Protein AF-A0AAD6ZFL3-F1 (afdb_monomer)

Mean predicted aligned error: 4.59 Å

Secondary structure (DSSP, 8-state):
-HHHHHHHHHHTT-HHHHHHHHHHHHHSGGGGGS-IIIIIHHHHHHHHHHHHHTT-HHHHHHHHHHHHHHHTTT-HHHHHHHHHHHHHHHHHHHHHHHHHHHTT-

Foldseek 3Di:
DLVVVLVVCVVVVNLVVSLVSLLVCLVDPCVLVPPLPPPDLVSLQVNLLSCLVVVVVVSNVVSLVSNCVNCVVPHPVSSVVSVVSSVVSNVVVVVVVVVVVVVVD

Nearest PDB structures (foldseek):
  7ai4-assembly2_B  TM=6.234E-01  e=1.673E-01  Homo sapiens
  7aie-assembly1_A  TM=6.454E-01  e=3.227E-01  Homo sapiens
  6swu-assembly1_B  TM=6.161E-01  e=2.738E-01  Mus musculus
  7aie-assembly4_D  TM=6.200E-01  e=6.222E-01  Homo sapiens
  1hz4-assembly1_A  TM=6.453E-01  e=8.180E-01  Escherichia coli

Sequence (105 aa):
TVLKQAEGLVSAGKTHAALQSLTEMFSSKRFRSIPLSASLEPIMHHFVELCVDMRKGRSAKEGLMQYKNITQNTSVQRIEAVITRFVQLAGQKVREAQAKAASVQ

Radius of gyration: 14.8 Å; Cα contacts (8 Å, |Δi|>4): 71; chains: 1; bounding box: 37×28×38 Å

Solvent-accessible surface area (backbone atoms only — not comparable to full-atom values): 5891 Å² total; per-residue (Å²): 104,75,57,60,53,28,54,53,27,43,74,68,72,36,49,68,60,20,53,48,57,55,53,54,43,64,76,35,81,63,46,82,71,51,58,66,86,87,53,45,56,68,42,50,48,55,50,38,49,51,21,53,77,69,66,34,63,69,60,40,52,54,54,50,52,56,49,37,71,69,29,61,88,77,40,56,64,61,47,50,54,48,52,52,50,42,53,51,53,47,54,46,53,51,51,54,52,50,54,53,57,62,72,73,109

pLDDT: mean 89.08, std 9.72, range [49.66, 97.94]

Organism: NCBI:txid1033008

Structure (mmCIF, N/CA/C/O backbone):
data_AF-A0AAD6ZFL3-F1
#
_entry.id   AF-A0AAD6ZFL3-F1
#
loop_
_atom_site.group_PDB
_atom_site.id
_atom_site.type_symbol
_atom_site.label_atom_id
_atom_site.label_alt_id
_atom_site.label_comp_id
_atom_site.label_asym_id
_atom_site.label_entity_id
_atom_site.label_seq_id
_atom_site.pdbx_PDB_ins_code
_atom_site.Cartn_x
_atom_site.Cartn_y
_atom_site.Cartn_z
_atom_site.occupancy
_atom_site.B_iso_or_equiv
_atom_site.auth_seq_id
_atom_site.auth_comp_id
_atom_site.auth_asym_id
_atom_site.auth_atom_id
_atom_site.pdbx_PDB_model_num
ATOM 1 N N . THR A 1 1 ? -0.135 -14.842 -8.853 1.00 78.12 1 THR A N 1
ATOM 2 C CA . THR A 1 1 ? 0.851 -13.748 -8.700 1.00 78.12 1 THR A CA 1
ATOM 3 C C . THR A 1 1 ? 0.895 -13.350 -7.237 1.00 78.12 1 THR A C 1
ATOM 5 O O . THR A 1 1 ? -0.044 -13.683 -6.522 1.00 78.12 1 THR A O 1
ATOM 8 N N . VAL A 1 2 ? 1.950 -12.665 -6.782 1.00 85.19 2 VAL A N 1
ATOM 9 C CA . VAL A 1 2 ? 2.070 -12.226 -5.374 1.00 85.19 2 VAL A CA 1
ATOM 10 C C . VAL A 1 2 ? 0.867 -11.369 -4.950 1.00 85.19 2 VAL A C 1
ATOM 12 O O . VAL A 1 2 ? 0.361 -11.544 -3.850 1.00 85.19 2 VAL A O 1
ATOM 15 N N . LEU A 1 3 ? 0.333 -10.541 -5.859 1.00 88.69 3 LEU A N 1
ATOM 16 C CA . LEU A 1 3 ? -0.898 -9.776 -5.630 1.00 88.69 3 LEU A CA 1
ATOM 17 C C . LEU A 1 3 ? -2.094 -10.671 -5.266 1.00 88.69 3 LEU A C 1
ATOM 19 O O . LEU A 1 3 ? -2.652 -10.518 -4.189 1.00 88.69 3 LEU A O 1
ATOM 23 N N . LYS A 1 4 ? -2.413 -11.673 -6.102 1.00 91.62 4 LYS A N 1
ATOM 24 C CA . LYS A 1 4 ? -3.524 -12.611 -5.843 1.00 91.62 4 LYS A CA 1
ATOM 25 C C . LYS A 1 4 ? -3.366 -13.367 -4.520 1.00 91.62 4 LYS A C 1
ATOM 27 O O . LYS A 1 4 ? -4.348 -13.681 -3.858 1.00 91.62 4 LYS A O 1
ATOM 32 N N . GLN A 1 5 ? -2.128 -13.685 -4.142 1.00 91.12 5 GLN A N 1
ATOM 33 C CA . GLN A 1 5 ? -1.846 -14.330 -2.861 1.00 91.12 5 GLN A CA 1
ATOM 34 C C . GLN A 1 5 ? -2.110 -13.380 -1.687 1.00 91.12 5 GLN A C 1
ATOM 36 O O . GLN A 1 5 ? -2.734 -13.791 -0.712 1.00 91.12 5 GLN A O 1
ATOM 41 N N . ALA A 1 6 ? -1.671 -12.122 -1.782 1.00 93.12 6 ALA A N 1
ATOM 42 C CA . ALA A 1 6 ? -1.945 -11.106 -0.770 1.00 93.12 6 ALA A CA 1
ATOM 43 C C . ALA A 1 6 ? -3.456 -10.857 -0.620 1.00 93.12 6 ALA A C 1
ATOM 45 O O . ALA A 1 6 ? -3.962 -10.910 0.496 1.00 93.12 6 ALA A O 1
ATOM 46 N N . GLU A 1 7 ? -4.191 -10.715 -1.725 1.00 93.81 7 GLU A N 1
ATOM 47 C CA . GLU A 1 7 ? -5.655 -10.554 -1.731 1.00 93.81 7 GLU A CA 1
ATOM 48 C C . GLU A 1 7 ? -6.374 -11.748 -1.079 1.00 93.81 7 GLU A C 1
ATOM 50 O O . GLU A 1 7 ? -7.294 -11.572 -0.275 1.00 93.81 7 GLU A O 1
ATOM 55 N N . GLY A 1 8 ? -5.923 -12.975 -1.365 1.00 95.44 8 GLY A N 1
ATOM 56 C CA . GLY A 1 8 ? -6.440 -14.184 -0.721 1.00 95.44 8 GLY A CA 1
ATOM 57 C C . GLY A 1 8 ? -6.175 -14.213 0.788 1.00 95.44 8 GLY A C 1
ATOM 58 O O . GLY A 1 8 ? -7.046 -14.601 1.565 1.00 95.44 8 GLY A O 1
ATOM 59 N N . LEU A 1 9 ? -4.999 -13.753 1.228 1.00 95.50 9 LEU A N 1
ATOM 60 C CA . LEU A 1 9 ? -4.664 -13.639 2.651 1.00 95.50 9 LEU A CA 1
ATOM 61 C C . LEU A 1 9 ? -5.519 -12.579 3.354 1.00 95.50 9 LEU A C 1
ATOM 63 O O . LEU A 1 9 ? -5.993 -12.834 4.459 1.00 95.50 9 LEU A O 1
ATOM 67 N N . VAL A 1 10 ? -5.760 -11.429 2.718 1.00 96.00 10 VAL A N 1
ATOM 68 C CA . VAL A 1 10 ? -6.658 -10.384 3.239 1.00 96.00 10 VAL A CA 1
ATOM 69 C C . VAL A 1 10 ? -8.084 -10.915 3.366 1.00 96.00 10 VAL A C 1
ATOM 71 O O . VAL A 1 10 ? -8.694 -10.765 4.422 1.00 96.00 10 VAL A O 1
ATOM 74 N N . SER A 1 11 ? -8.578 -11.620 2.344 1.00 95.44 11 SER A N 1
ATOM 75 C CA . SER A 1 11 ? -9.915 -12.234 2.350 1.00 95.44 11 SER A CA 1
ATOM 76 C C . SER A 1 11 ? -10.080 -13.272 3.467 1.00 95.44 11 SER A C 1
ATOM 78 O O . SER A 1 11 ? -11.163 -13.429 4.019 1.00 95.44 11 SER A O 1
ATOM 80 N N . ALA A 1 12 ? -8.994 -13.951 3.848 1.00 96.25 12 ALA A N 1
ATOM 81 C CA . ALA A 1 12 ? -8.957 -14.887 4.971 1.00 96.25 12 ALA A CA 1
ATOM 82 C C . ALA A 1 12 ? -8.717 -14.214 6.343 1.00 96.25 12 ALA A C 1
ATOM 84 O O . ALA A 1 12 ? -8.450 -14.910 7.322 1.00 96.25 12 ALA A O 1
ATOM 85 N N . GLY A 1 13 ? -8.728 -12.877 6.425 1.00 93.88 13 GLY A N 1
ATOM 86 C CA . GLY A 1 13 ? -8.456 -12.114 7.652 1.00 93.88 13 GLY A CA 1
ATOM 87 C C . GLY A 1 13 ? -6.982 -12.089 8.083 1.00 93.88 13 GLY A C 1
ATOM 88 O O . GLY A 1 13 ? -6.649 -11.590 9.157 1.00 93.88 13 GLY A O 1
ATOM 89 N N . LYS A 1 14 ? -6.063 -12.607 7.259 1.00 95.19 14 LYS A N 1
ATOM 90 C CA . LYS A 1 14 ? -4.621 -12.707 7.542 1.00 95.19 14 LYS A CA 1
ATOM 91 C C . LYS A 1 14 ? -3.858 -11.488 7.012 1.00 95.19 14 LYS A C 1
ATOM 93 O O . LYS A 1 14 ? -2.839 -11.622 6.333 1.00 95.19 14 LYS A O 1
ATOM 98 N N . THR A 1 15 ? -4.320 -10.287 7.354 1.00 94.81 15 THR A N 1
ATOM 99 C CA . THR A 1 15 ? -3.798 -9.006 6.838 1.00 94.81 15 THR A CA 1
ATOM 100 C C . THR A 1 15 ? -2.302 -8.810 7.118 1.00 94.81 15 THR A C 1
ATOM 102 O O . THR A 1 15 ? -1.564 -8.334 6.260 1.00 94.81 15 THR A O 1
ATOM 105 N N . HIS A 1 16 ? -1.811 -9.255 8.282 1.00 94.50 16 HIS A N 1
ATOM 106 C CA . HIS A 1 16 ? -0.380 -9.192 8.603 1.00 94.50 16 HIS A CA 1
ATOM 107 C C . HIS A 1 16 ? 0.469 -10.080 7.686 1.00 94.50 16 HIS A C 1
ATOM 109 O O . HIS A 1 16 ? 1.529 -9.661 7.227 1.00 94.50 16 HIS A O 1
ATOM 115 N N . ALA A 1 17 ? -0.003 -11.294 7.389 1.00 94.75 17 ALA A N 1
ATOM 116 C CA . ALA A 1 17 ? 0.690 -12.205 6.483 1.00 94.75 17 ALA A CA 1
ATOM 117 C C . ALA A 1 17 ? 0.678 -11.673 5.042 1.00 94.75 17 ALA A C 1
ATOM 119 O O . ALA A 1 17 ? 1.680 -11.788 4.338 1.00 94.75 17 ALA A O 1
ATOM 120 N N . ALA A 1 18 ? -0.426 -11.042 4.622 1.00 95.50 18 ALA A N 1
ATOM 121 C CA . ALA A 1 18 ? -0.510 -10.369 3.329 1.00 95.50 18 ALA A CA 1
ATOM 122 C C . ALA A 1 18 ? 0.553 -9.265 3.209 1.00 95.50 18 ALA A C 1
ATOM 124 O O . ALA A 1 18 ? 1.351 -9.269 2.272 1.00 95.50 18 ALA A O 1
ATOM 125 N N . LEU A 1 19 ? 0.623 -8.369 4.201 1.00 94.56 19 LEU A N 1
ATOM 126 C CA . LEU A 1 19 ? 1.598 -7.278 4.224 1.00 94.56 19 LEU A CA 1
ATOM 127 C C . LEU A 1 19 ? 3.046 -7.789 4.253 1.00 94.56 19 LEU A C 1
ATOM 129 O O . LEU A 1 19 ? 3.909 -7.251 3.555 1.00 94.56 19 LEU A O 1
ATOM 133 N N . GLN A 1 20 ? 3.317 -8.836 5.034 1.00 93.31 20 GLN A N 1
ATOM 134 C CA . GLN A 1 20 ? 4.637 -9.457 5.095 1.00 93.31 20 GLN A CA 1
ATOM 135 C C . GLN A 1 20 ? 5.055 -10.020 3.730 1.00 93.31 20 GLN A C 1
ATOM 137 O O . GLN A 1 20 ? 6.145 -9.706 3.257 1.00 93.31 20 GLN A O 1
ATOM 142 N N . SER A 1 21 ? 4.172 -10.766 3.057 1.00 92.31 21 SER A N 1
ATOM 143 C CA . SER A 1 21 ? 4.450 -11.337 1.733 1.00 92.31 21 SER A CA 1
ATOM 144 C C . SER A 1 21 ? 4.796 -10.263 0.691 1.00 92.31 21 SER A C 1
ATOM 146 O O . SER A 1 21 ? 5.728 -10.434 -0.098 1.00 92.31 21 SER A O 1
ATOM 148 N N . LEU A 1 22 ? 4.097 -9.122 0.719 1.00 91.81 22 LEU A N 1
ATOM 149 C CA . LEU A 1 22 ? 4.396 -7.978 -0.148 1.00 91.81 22 LEU A CA 1
ATOM 150 C C . LEU A 1 22 ? 5.749 -7.330 0.189 1.00 91.81 22 LEU A C 1
ATOM 152 O O . LEU A 1 22 ? 6.525 -7.010 -0.709 1.00 91.81 22 LEU A O 1
ATOM 156 N N . THR A 1 23 ? 6.061 -7.189 1.478 1.00 90.00 23 THR A N 1
ATOM 157 C CA . THR A 1 23 ? 7.314 -6.577 1.955 1.00 90.00 23 THR A CA 1
ATOM 158 C C . THR A 1 23 ? 8.543 -7.420 1.593 1.00 90.00 23 THR A C 1
ATOM 160 O O . THR A 1 23 ? 9.563 -6.896 1.136 1.00 90.00 23 THR A O 1
ATOM 163 N N . GLU A 1 24 ? 8.448 -8.740 1.754 1.00 88.88 24 GLU A N 1
ATOM 164 C CA . GLU A 1 24 ? 9.506 -9.683 1.371 1.00 88.88 24 GLU A CA 1
ATOM 165 C C . GLU A 1 24 ? 9.759 -9.656 -0.139 1.00 88.88 24 GLU A C 1
ATOM 167 O O . GLU A 1 24 ? 10.906 -9.717 -0.591 1.00 88.88 24 GLU A O 1
ATOM 172 N N . MET A 1 25 ? 8.696 -9.488 -0.930 1.00 85.19 25 MET A N 1
ATOM 173 C CA . MET A 1 25 ? 8.805 -9.366 -2.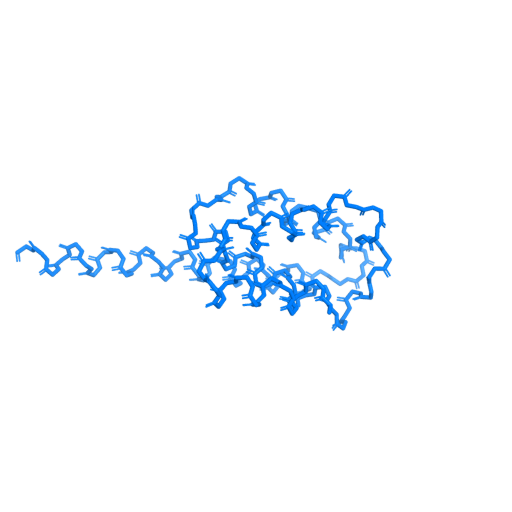377 1.00 85.19 25 MET A CA 1
ATOM 174 C C . MET A 1 25 ? 9.629 -8.137 -2.778 1.00 85.19 25 MET A C 1
ATOM 176 O O . MET A 1 25 ? 10.518 -8.281 -3.618 1.00 85.19 25 MET A O 1
ATOM 180 N N . PHE A 1 26 ? 9.425 -6.983 -2.134 1.00 82.00 26 PHE A N 1
ATOM 181 C CA . PHE A 1 26 ? 10.187 -5.754 -2.403 1.00 82.00 26 PHE A CA 1
ATOM 182 C C . PHE A 1 26 ? 11.682 -5.887 -2.093 1.00 82.00 26 PHE A C 1
ATOM 184 O O . PHE A 1 26 ? 12.533 -5.433 -2.858 1.00 82.00 26 PHE A O 1
ATOM 191 N N . SER A 1 27 ? 12.009 -6.606 -1.019 1.00 77.62 27 SER A N 1
ATOM 192 C CA . SER A 1 27 ? 13.396 -6.882 -0.622 1.00 77.62 27 SER A CA 1
ATOM 193 C C . SER A 1 27 ? 14.102 -7.892 -1.539 1.00 77.62 27 SER A C 1
ATOM 195 O O . SER A 1 27 ? 15.325 -8.037 -1.501 1.00 77.62 27 SER A O 1
ATOM 197 N N . SER A 1 28 ? 13.353 -8.615 -2.376 1.00 79.31 28 SER A N 1
ATOM 198 C CA . SER A 1 28 ? 13.898 -9.670 -3.226 1.00 79.31 28 SER A CA 1
ATOM 199 C C . SER A 1 28 ? 14.551 -9.127 -4.505 1.00 79.31 28 SER A C 1
ATOM 201 O O . SER A 1 28 ? 14.110 -8.144 -5.102 1.00 79.31 28 SER A O 1
ATOM 203 N N . LYS A 1 29 ? 15.560 -9.841 -5.030 1.00 68.31 29 LYS A N 1
ATOM 204 C CA . LYS A 1 29 ? 16.139 -9.541 -6.360 1.00 68.31 29 LYS A CA 1
ATOM 205 C C . LYS A 1 29 ? 15.090 -9.597 -7.482 1.00 68.31 29 LYS A C 1
ATOM 207 O O . LYS A 1 29 ? 15.258 -8.925 -8.496 1.00 68.31 29 LYS A O 1
ATOM 212 N N . ARG A 1 30 ? 14.004 -10.358 -7.280 1.00 66.88 30 ARG A N 1
ATOM 213 C CA . ARG A 1 30 ? 12.888 -10.490 -8.229 1.00 66.88 30 ARG A CA 1
ATOM 214 C C . ARG A 1 30 ? 12.102 -9.193 -8.395 1.00 66.88 30 ARG A C 1
ATOM 216 O O . ARG A 1 30 ? 11.500 -9.002 -9.445 1.00 66.88 30 ARG A O 1
ATOM 223 N N . PHE A 1 31 ? 12.145 -8.287 -7.418 1.00 69.69 31 PHE A N 1
ATOM 224 C CA . PHE A 1 31 ? 11.436 -7.012 -7.484 1.00 69.69 31 PHE A CA 1
ATOM 225 C C . PHE A 1 31 ? 11.853 -6.163 -8.688 1.00 69.69 31 PHE A C 1
ATOM 227 O O . PHE A 1 31 ? 11.014 -5.600 -9.383 1.00 69.69 31 PHE A O 1
ATOM 234 N N . ARG A 1 32 ? 13.158 -6.149 -8.991 1.00 69.94 32 ARG A N 1
ATOM 235 C CA . ARG A 1 32 ? 13.732 -5.400 -10.118 1.00 69.94 32 ARG A CA 1
ATOM 236 C C . ARG A 1 32 ? 13.457 -6.028 -11.488 1.00 69.94 32 ARG A C 1
ATOM 238 O O . ARG A 1 32 ? 13.648 -5.356 -12.493 1.00 69.94 32 ARG A O 1
ATOM 245 N N . SER A 1 33 ? 13.023 -7.289 -11.535 1.00 71.06 33 SER A N 1
ATOM 246 C CA . SER A 1 33 ? 12.700 -8.004 -12.778 1.00 71.06 33 SER A CA 1
ATOM 247 C C . SER A 1 33 ? 11.199 -8.060 -13.089 1.00 71.06 33 SER A C 1
ATOM 249 O O . SER A 1 33 ? 10.823 -8.588 -14.131 1.00 71.06 33 SER A O 1
ATOM 251 N N . ILE A 1 34 ? 10.327 -7.560 -12.201 1.00 70.00 34 ILE A N 1
ATOM 252 C CA . ILE A 1 34 ? 8.882 -7.493 -12.464 1.00 70.00 34 ILE A CA 1
ATOM 253 C C . ILE A 1 34 ? 8.616 -6.364 -13.472 1.00 70.00 34 ILE A C 1
ATOM 255 O O . ILE A 1 34 ? 9.066 -5.240 -13.241 1.00 70.00 34 ILE A O 1
ATOM 259 N N . PRO A 1 35 ? 7.854 -6.611 -14.556 1.00 69.38 35 PRO A N 1
ATOM 260 C CA . PRO A 1 35 ? 7.457 -5.556 -15.481 1.00 69.38 35 PRO A CA 1
ATOM 261 C C . PRO A 1 35 ? 6.747 -4.406 -14.751 1.00 69.38 35 PRO A C 1
ATOM 263 O O . PRO A 1 35 ? 5.701 -4.598 -14.122 1.00 69.38 35 PRO A O 1
ATOM 266 N N . LEU A 1 36 ? 7.321 -3.203 -14.859 1.00 63.62 36 LEU A N 1
ATOM 267 C CA . LEU A 1 36 ? 6.882 -1.995 -14.150 1.00 63.62 36 LEU A CA 1
ATOM 268 C C . LEU A 1 36 ? 5.403 -1.659 -14.385 1.00 63.62 36 LEU A C 1
ATOM 270 O O . LEU A 1 36 ? 4.702 -1.273 -13.454 1.00 63.62 36 LEU A O 1
ATOM 274 N N . SER A 1 37 ? 4.938 -1.808 -15.626 1.00 59.22 37 SER A N 1
ATOM 275 C CA . SER A 1 37 ? 3.626 -1.348 -16.087 1.00 59.22 37 SER A CA 1
ATOM 276 C C . SER A 1 37 ? 2.476 -2.316 -15.814 1.00 59.22 37 SER A C 1
ATOM 278 O O . SER A 1 37 ? 1.369 -1.868 -15.547 1.00 59.22 37 SER A O 1
ATOM 280 N N . ALA A 1 38 ? 2.707 -3.628 -15.887 1.00 65.44 38 ALA A N 1
ATOM 281 C CA . ALA A 1 38 ? 1.618 -4.610 -15.884 1.00 65.44 38 ALA A CA 1
ATOM 282 C C . ALA A 1 38 ? 1.321 -5.211 -14.503 1.00 65.44 38 ALA A C 1
ATOM 284 O O . ALA A 1 38 ? 0.286 -5.844 -14.315 1.00 65.44 38 ALA A O 1
ATOM 285 N N . SER A 1 39 ? 2.239 -5.108 -13.540 1.00 73.19 39 SER A N 1
ATOM 286 C CA . SER A 1 39 ? 2.078 -5.824 -12.265 1.00 73.19 39 SER A CA 1
ATOM 287 C C . SER A 1 39 ? 2.557 -5.061 -11.044 1.00 73.19 39 SER A C 1
ATOM 289 O O . SER A 1 39 ? 2.018 -5.286 -9.966 1.00 73.19 39 SER A O 1
ATOM 291 N N . LEU A 1 40 ? 3.532 -4.162 -11.176 1.00 83.75 40 LEU A N 1
ATOM 292 C CA . LEU A 1 40 ? 4.126 -3.543 -9.998 1.00 83.75 40 LEU A CA 1
ATOM 293 C C . LEU A 1 40 ? 3.257 -2.426 -9.393 1.00 83.75 40 LEU A C 1
ATOM 295 O O . LEU A 1 40 ? 3.117 -2.353 -8.177 1.00 83.75 40 LEU A O 1
ATOM 299 N N . GLU A 1 41 ? 2.638 -1.590 -10.223 1.00 88.12 41 GLU A N 1
ATOM 300 C CA . GLU A 1 41 ? 1.792 -0.479 -9.765 1.00 88.12 41 GLU A CA 1
ATOM 301 C C . GLU A 1 41 ? 0.532 -0.947 -8.996 1.00 88.12 41 GLU A C 1
ATOM 303 O O . GLU A 1 41 ? 0.337 -0.490 -7.867 1.00 88.12 41 GLU A O 1
ATOM 308 N N . PRO A 1 42 ? -0.246 -1.948 -9.468 1.00 90.81 42 PRO A N 1
ATOM 309 C CA . PRO A 1 42 ? -1.338 -2.525 -8.675 1.00 90.81 42 PRO A CA 1
ATOM 310 C C . PRO A 1 42 ? -0.875 -3.133 -7.344 1.00 90.81 42 PRO A C 1
ATOM 312 O O . PRO A 1 42 ? -1.547 -2.985 -6.324 1.00 90.81 42 PRO A O 1
ATOM 315 N N . ILE A 1 43 ? 0.300 -3.778 -7.325 1.00 92.06 43 ILE A N 1
ATOM 316 C CA . ILE A 1 43 ? 0.885 -4.305 -6.086 1.00 92.06 43 ILE A CA 1
ATOM 317 C C . ILE A 1 43 ? 1.191 -3.173 -5.102 1.00 92.06 43 ILE A C 1
ATOM 319 O O . ILE A 1 43 ? 0.887 -3.293 -3.915 1.00 92.06 43 ILE A O 1
ATOM 323 N N . MET A 1 44 ? 1.772 -2.074 -5.583 1.00 93.69 44 MET A N 1
ATOM 324 C CA . MET A 1 44 ? 2.078 -0.918 -4.747 1.00 93.69 44 MET A CA 1
ATOM 325 C C . MET A 1 44 ? 0.817 -0.272 -4.178 1.00 93.69 44 MET A C 1
ATOM 327 O O . MET A 1 44 ? 0.819 0.087 -3.003 1.00 93.69 44 MET A O 1
ATOM 331 N N . HIS A 1 45 ? -0.262 -0.170 -4.959 1.00 95.12 45 HIS A N 1
ATOM 332 C CA . HIS A 1 45 ? -1.547 0.329 -4.464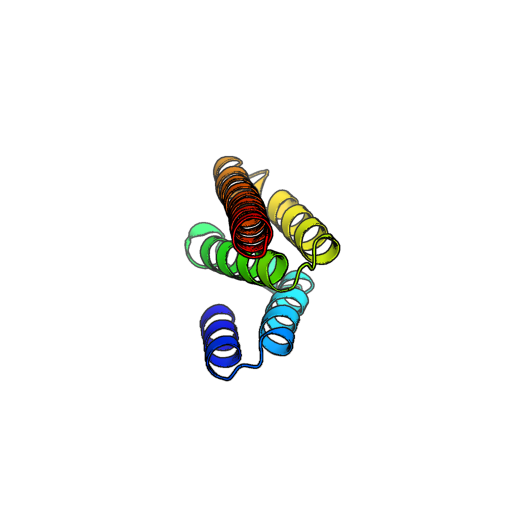 1.00 95.12 45 HIS A CA 1
ATOM 333 C C . HIS A 1 45 ? -2.103 -0.525 -3.323 1.00 95.12 45 HIS A C 1
ATOM 335 O O . HIS A 1 45 ? -2.448 0.021 -2.275 1.00 95.12 45 HIS A O 1
ATOM 341 N N . HIS A 1 46 ? -2.122 -1.848 -3.487 1.00 94.88 46 HIS A N 1
ATOM 342 C CA . HIS A 1 46 ? -2.603 -2.743 -2.437 1.00 94.88 46 HIS A CA 1
ATOM 343 C C . HIS A 1 46 ? -1.695 -2.715 -1.196 1.00 94.88 46 HIS A C 1
ATOM 345 O O . HIS A 1 46 ? -2.166 -2.698 -0.061 1.00 94.88 46 HIS A O 1
ATOM 351 N N . PHE A 1 47 ? -0.376 -2.630 -1.389 1.00 96.12 47 PHE A N 1
ATOM 352 C CA . PHE A 1 47 ? 0.574 -2.494 -0.287 1.00 96.12 47 PHE A CA 1
ATOM 353 C C . PHE A 1 47 ? 0.336 -1.227 0.547 1.00 96.12 47 PHE A C 1
ATOM 355 O O . PHE A 1 47 ? 0.273 -1.309 1.775 1.00 96.12 47 PHE A O 1
ATOM 362 N N . VAL A 1 48 ? 0.192 -0.056 -0.091 1.00 97.06 48 VAL A N 1
ATOM 363 C CA . VAL A 1 48 ? -0.010 1.201 0.650 1.00 97.06 48 VAL A CA 1
ATOM 364 C C . VAL A 1 48 ? -1.361 1.244 1.359 1.00 97.06 48 VAL A C 1
ATOM 366 O O . VAL A 1 48 ? -1.443 1.803 2.450 1.00 97.06 48 VAL A O 1
ATOM 369 N N . GLU A 1 49 ? -2.391 0.617 0.788 1.00 96.44 49 GLU A N 1
ATOM 370 C CA . GLU A 1 49 ? -3.698 0.438 1.426 1.00 96.44 49 GLU A CA 1
ATOM 371 C C . GLU A 1 49 ? -3.579 -0.364 2.725 1.00 96.44 49 GLU A C 1
ATOM 373 O O . GLU A 1 49 ? -3.946 0.135 3.791 1.00 96.44 49 GLU A O 1
ATOM 378 N N . LEU A 1 50 ? -2.923 -1.528 2.674 1.00 96.69 50 LEU A N 1
ATOM 379 C CA . LEU A 1 50 ? -2.662 -2.344 3.862 1.00 96.69 50 LEU A CA 1
ATOM 380 C C . LEU A 1 50 ? -1.820 -1.600 4.905 1.00 96.69 50 LEU A C 1
ATOM 382 O O . LEU A 1 50 ? -2.085 -1.697 6.106 1.00 96.69 50 LEU A O 1
ATOM 386 N N . CYS A 1 51 ? -0.816 -0.828 4.482 1.00 97.06 51 CYS A N 1
ATOM 387 C CA . CYS A 1 51 ? -0.032 -0.024 5.415 1.00 97.06 51 CYS A CA 1
ATOM 388 C C . CYS A 1 51 ? -0.865 1.059 6.112 1.00 97.06 51 CYS A C 1
ATOM 390 O O . CYS A 1 51 ? -0.637 1.307 7.297 1.00 97.06 5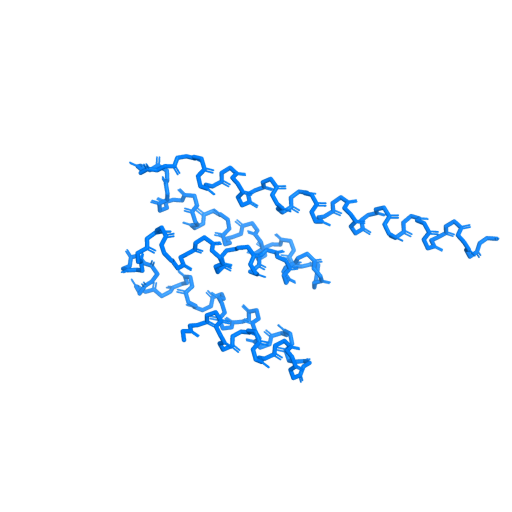1 CYS A O 1
ATOM 392 N N . VAL A 1 52 ? -1.798 1.710 5.413 1.00 97.44 52 VAL A N 1
ATOM 393 C CA . VAL A 1 52 ? -2.689 2.716 6.011 1.00 97.44 52 VAL A CA 1
ATOM 394 C C . VAL A 1 52 ? -3.653 2.056 6.993 1.00 97.44 52 VAL A C 1
ATOM 396 O O . VAL A 1 52 ? -3.745 2.499 8.140 1.00 97.44 52 VAL A O 1
ATOM 399 N N . ASP A 1 53 ? -4.297 0.960 6.590 1.00 95.19 53 ASP A N 1
AT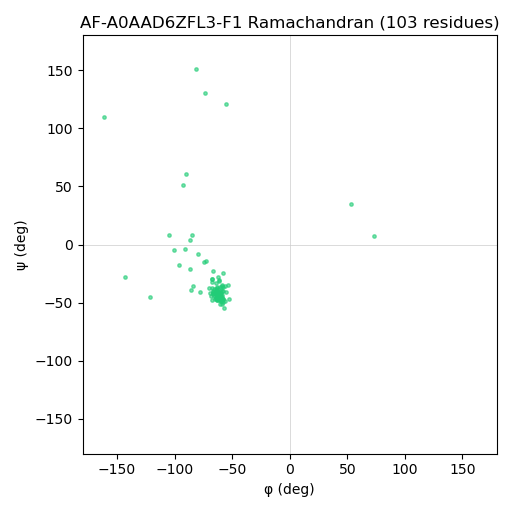OM 400 C CA . ASP A 1 53 ? -5.240 0.216 7.432 1.00 95.19 53 ASP A CA 1
ATOM 401 C C . ASP A 1 53 ? -4.588 -0.291 8.721 1.00 95.19 53 ASP A C 1
ATOM 403 O O . ASP A 1 53 ? -5.133 -0.136 9.815 1.00 95.19 53 ASP A O 1
ATOM 407 N N . MET A 1 54 ? -3.375 -0.835 8.611 1.00 95.25 54 MET A N 1
ATOM 408 C CA . MET A 1 54 ? -2.617 -1.364 9.746 1.00 95.25 54 MET A CA 1
ATOM 409 C C . MET A 1 54 ? -1.772 -0.305 10.474 1.00 95.25 54 MET A C 1
ATOM 411 O O . MET A 1 54 ? -1.005 -0.650 11.378 1.00 95.25 54 MET A O 1
ATOM 415 N N . ARG A 1 55 ? -1.864 0.974 10.078 1.00 95.62 55 ARG A N 1
ATOM 416 C CA . ARG A 1 55 ? -1.073 2.101 10.616 1.00 95.62 55 ARG A CA 1
ATOM 417 C C . ARG A 1 55 ? 0.449 1.870 10.583 1.00 95.62 55 ARG A C 1
ATOM 419 O O . ARG A 1 55 ? 1.193 2.331 11.449 1.00 95.62 55 ARG A O 1
ATOM 426 N N . LYS A 1 56 ? 0.948 1.173 9.562 1.00 96.38 56 LYS A N 1
ATOM 427 C CA . LYS A 1 56 ? 2.370 0.849 9.350 1.00 96.38 56 LYS A CA 1
ATOM 428 C C . LYS A 1 56 ? 3.085 1.922 8.520 1.00 96.38 56 LYS A C 1
ATOM 430 O O . LYS A 1 56 ? 3.637 1.643 7.458 1.00 96.38 56 LYS A O 1
ATOM 435 N N . GLY A 1 57 ? 3.124 3.159 9.024 1.00 94.88 57 GLY A N 1
ATOM 436 C CA . GLY A 1 57 ? 3.712 4.304 8.305 1.00 94.88 57 GLY A CA 1
ATOM 437 C C . GLY A 1 57 ? 5.196 4.140 7.938 1.00 94.88 57 GLY A C 1
ATOM 438 O O . GLY A 1 57 ? 5.613 4.549 6.856 1.00 94.88 57 GLY 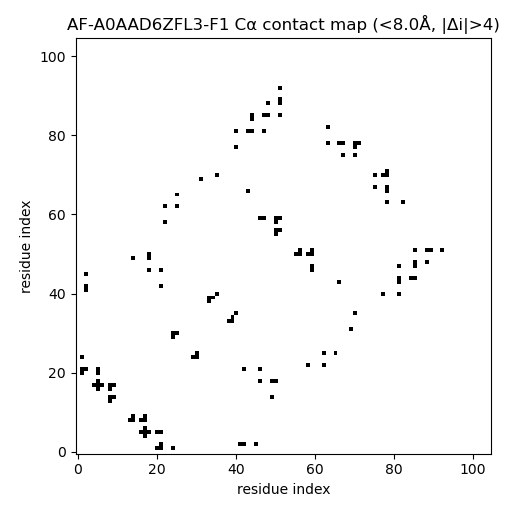A O 1
ATOM 439 N N . ARG A 1 58 ? 5.995 3.482 8.794 1.00 94.50 58 ARG A N 1
ATOM 440 C CA . ARG A 1 58 ? 7.408 3.180 8.493 1.00 94.50 58 ARG A CA 1
ATOM 441 C C . ARG A 1 58 ? 7.540 2.247 7.285 1.00 94.50 58 ARG A C 1
ATOM 443 O O . ARG A 1 58 ? 8.291 2.559 6.367 1.00 94.50 58 ARG A O 1
ATOM 450 N N . SER A 1 59 ? 6.765 1.164 7.260 1.00 94.06 59 SER A N 1
ATOM 451 C CA . SER A 1 59 ? 6.752 0.206 6.149 1.00 94.06 59 SER A CA 1
ATOM 452 C C . SER A 1 59 ? 6.300 0.863 4.843 1.00 94.06 59 SER A C 1
ATOM 454 O O . SER A 1 59 ? 6.929 0.648 3.810 1.00 94.06 59 SER A O 1
ATOM 456 N N . ALA A 1 60 ? 5.280 1.731 4.892 1.00 95.88 60 ALA A N 1
ATOM 457 C CA . ALA A 1 60 ? 4.852 2.507 3.726 1.00 95.88 60 ALA A CA 1
ATOM 458 C C . ALA A 1 60 ? 5.996 3.361 3.163 1.00 95.88 60 ALA A C 1
ATOM 460 O O . ALA A 1 60 ? 6.280 3.299 1.969 1.00 95.88 60 ALA A O 1
ATOM 461 N N . LYS A 1 61 ? 6.695 4.116 4.024 1.00 95.38 61 LYS A N 1
ATOM 462 C CA . LYS A 1 61 ? 7.846 4.940 3.626 1.00 95.38 61 LYS A CA 1
ATOM 463 C C . LYS A 1 61 ? 8.928 4.103 2.943 1.00 95.38 61 LYS A C 1
ATOM 465 O O . LYS A 1 61 ? 9.424 4.496 1.890 1.00 95.38 61 LYS A O 1
ATOM 470 N N . GLU A 1 62 ? 9.305 2.974 3.536 1.00 93.62 62 GLU A N 1
ATOM 471 C CA . GLU A 1 62 ? 10.348 2.099 2.994 1.00 93.62 62 GLU A CA 1
ATOM 472 C C . GLU A 1 62 ? 9.953 1.523 1.627 1.00 93.62 62 GLU A C 1
ATOM 474 O O . GLU A 1 62 ? 10.732 1.630 0.679 1.00 93.62 62 GLU A O 1
ATOM 479 N N . GLY A 1 63 ? 8.728 1.005 1.486 1.00 92.44 63 GLY A N 1
ATOM 480 C CA . GLY A 1 63 ? 8.225 0.490 0.209 1.00 92.44 63 GLY A CA 1
ATOM 481 C C . GLY A 1 63 ? 8.134 1.567 -0.878 1.00 92.44 63 GLY A C 1
ATOM 482 O O . GLY A 1 63 ? 8.567 1.344 -2.009 1.00 92.44 63 GLY A O 1
ATOM 483 N N . LEU A 1 64 ? 7.657 2.769 -0.538 1.00 94.31 64 LEU A N 1
ATOM 484 C CA . LEU A 1 64 ? 7.596 3.906 -1.467 1.00 94.31 64 LEU A CA 1
ATOM 485 C C . LEU A 1 64 ? 8.988 4.361 -1.919 1.00 94.31 64 LEU A C 1
ATOM 487 O O . LEU A 1 64 ? 9.180 4.659 -3.096 1.00 94.31 64 LEU A O 1
ATOM 491 N N . MET A 1 65 ? 9.973 4.379 -1.016 1.00 93.06 65 MET A N 1
ATOM 492 C CA . MET A 1 65 ? 11.361 4.698 -1.363 1.00 93.06 65 MET A CA 1
ATOM 493 C C . MET A 1 65 ? 11.949 3.677 -2.338 1.00 93.06 65 MET A C 1
ATOM 495 O O . MET A 1 65 ? 12.604 4.062 -3.308 1.00 93.06 65 MET A O 1
ATOM 499 N N . GLN A 1 66 ? 11.690 2.385 -2.116 1.00 90.38 66 GLN A N 1
ATOM 500 C CA . GLN A 1 66 ? 12.127 1.338 -3.038 1.00 90.38 66 GLN A CA 1
ATOM 501 C C . GLN A 1 66 ? 11.446 1.476 -4.403 1.00 90.38 66 GLN A C 1
ATOM 503 O O . GLN A 1 66 ? 12.128 1.427 -5.425 1.00 90.38 66 GLN A O 1
ATOM 508 N N . TYR A 1 67 ? 10.135 1.725 -4.432 1.00 90.69 67 TYR A N 1
ATOM 509 C CA . TYR A 1 67 ? 9.398 1.913 -5.680 1.00 90.69 67 TYR A CA 1
ATOM 510 C C . TYR A 1 67 ? 9.884 3.139 -6.463 1.00 90.69 67 TYR A C 1
ATOM 512 O O . TYR A 1 67 ? 10.176 3.020 -7.654 1.00 90.69 67 TYR A O 1
ATOM 520 N N . LYS A 1 68 ? 10.089 4.278 -5.783 1.00 91.69 68 LYS A N 1
ATOM 521 C CA . LYS A 1 68 ? 10.674 5.497 -6.366 1.00 91.69 68 LYS A CA 1
ATOM 522 C C . LYS A 1 68 ? 11.998 5.195 -7.061 1.00 91.69 68 LYS A C 1
ATOM 524 O O . LYS A 1 68 ? 12.218 5.627 -8.186 1.00 91.69 68 LYS A O 1
ATOM 529 N N . ASN A 1 69 ? 12.880 4.441 -6.406 1.00 89.12 69 ASN A N 1
ATOM 530 C CA . ASN A 1 69 ? 14.204 4.156 -6.952 1.00 89.12 69 ASN A CA 1
ATOM 531 C C . ASN A 1 69 ? 14.155 3.368 -8.272 1.00 89.12 69 ASN A C 1
ATOM 533 O O . ASN A 1 69 ? 15.067 3.507 -9.086 1.00 89.12 69 ASN A O 1
ATOM 537 N N . ILE A 1 70 ? 13.107 2.569 -8.491 1.00 85.62 70 ILE A N 1
ATOM 538 C CA . ILE A 1 70 ? 12.925 1.770 -9.710 1.00 85.62 70 ILE A CA 1
ATOM 539 C C . ILE A 1 70 ? 12.246 2.591 -10.811 1.00 85.62 70 ILE A C 1
ATOM 541 O O . ILE A 1 70 ? 12.616 2.486 -11.980 1.00 85.62 70 ILE A O 1
ATOM 545 N N . THR A 1 71 ? 11.263 3.421 -10.462 1.00 87.00 71 THR A N 1
ATOM 546 C CA . THR A 1 71 ? 10.481 4.174 -11.451 1.00 87.00 71 THR A CA 1
ATOM 547 C C . THR A 1 71 ? 11.107 5.508 -11.849 1.00 87.00 71 THR A C 1
ATOM 549 O O . THR A 1 71 ? 10.820 5.984 -12.944 1.00 87.00 71 THR A O 1
ATOM 552 N N . GLN A 1 72 ? 12.000 6.090 -11.037 1.00 85.56 72 GLN A N 1
ATOM 553 C CA . GLN A 1 72 ? 12.538 7.446 -11.257 1.00 85.56 72 GLN A CA 1
ATOM 554 C C . GLN A 1 72 ? 13.158 7.671 -12.646 1.00 85.56 72 GLN A C 1
ATOM 556 O O . GLN A 1 72 ? 13.009 8.751 -13.203 1.00 85.56 72 GLN A O 1
ATOM 561 N N . ASN A 1 73 ? 13.804 6.656 -13.227 1.00 85.38 73 ASN A N 1
ATOM 562 C CA . ASN A 1 73 ? 14.473 6.772 -14.529 1.00 85.38 73 ASN A CA 1
ATOM 563 C C . ASN A 1 73 ? 13.570 6.401 -15.716 1.00 85.38 73 ASN A C 1
ATOM 565 O O . ASN A 1 73 ? 14.009 6.469 -16.858 1.00 85.38 73 ASN A O 1
ATOM 569 N N . THR A 1 74 ? 12.341 5.943 -15.461 1.00 84.62 74 THR A N 1
ATOM 570 C CA . THR A 1 74 ? 11.438 5.426 -16.504 1.00 84.62 74 THR A CA 1
ATOM 571 C C . THR A 1 74 ? 10.122 6.187 -16.567 1.00 84.62 74 THR A C 1
ATOM 573 O O . THR A 1 74 ? 9.671 6.536 -17.652 1.00 84.62 74 THR A O 1
ATOM 576 N N . SER A 1 75 ? 9.489 6.455 -15.425 1.00 81.94 75 SER A N 1
ATOM 577 C CA . SER A 1 75 ? 8.265 7.251 -15.346 1.00 81.94 75 SER A CA 1
ATOM 578 C C . SER A 1 75 ? 8.052 7.767 -13.926 1.00 81.94 75 SER A C 1
ATOM 580 O O . SER A 1 75 ? 7.702 7.017 -13.012 1.00 81.94 75 SER A O 1
ATOM 582 N N . VAL A 1 76 ? 8.212 9.079 -13.759 1.00 87.81 76 VAL A N 1
ATOM 583 C CA . VAL A 1 76 ? 7.959 9.786 -12.494 1.00 87.81 76 VAL A CA 1
ATOM 584 C C . VAL A 1 76 ? 6.462 9.786 -12.147 1.00 87.81 76 VAL A C 1
ATOM 586 O O . VAL A 1 76 ? 6.093 9.706 -10.978 1.00 87.81 76 VAL A O 1
ATOM 589 N N . GLN A 1 77 ? 5.589 9.758 -13.154 1.00 90.00 77 GLN A N 1
ATOM 590 C CA . GLN A 1 77 ? 4.133 9.741 -12.983 1.00 90.00 77 GLN A CA 1
ATOM 591 C C . GLN A 1 77 ? 3.649 8.501 -12.215 1.00 90.00 77 GLN A C 1
ATOM 593 O O . GLN A 1 77 ? 2.683 8.570 -11.461 1.00 90.00 77 GLN A O 1
ATOM 598 N N . ARG A 1 78 ? 4.347 7.364 -12.344 1.00 87.19 78 ARG A N 1
ATOM 599 C CA . ARG A 1 78 ? 3.994 6.136 -11.616 1.00 87.19 78 ARG A CA 1
ATOM 600 C C . ARG A 1 78 ? 4.171 6.258 -10.108 1.00 87.19 78 ARG A C 1
ATOM 602 O O . ARG A 1 78 ? 3.315 5.821 -9.343 1.00 87.19 78 ARG A O 1
ATOM 609 N N . ILE A 1 79 ? 5.281 6.847 -9.658 1.00 90.19 79 ILE A N 1
ATOM 610 C CA . ILE A 1 79 ? 5.485 7.064 -8.220 1.00 90.19 79 ILE A CA 1
ATOM 611 C C . ILE A 1 79 ? 4.529 8.137 -7.692 1.00 90.19 79 ILE A C 1
ATOM 613 O O . ILE A 1 79 ? 3.989 7.979 -6.598 1.00 90.19 79 ILE A O 1
ATOM 617 N N . GLU A 1 80 ? 4.259 9.176 -8.483 1.00 93.12 80 GLU A N 1
ATOM 618 C CA . GLU A 1 80 ? 3.279 10.210 -8.147 1.00 93.12 80 GLU A CA 1
ATOM 619 C C . GLU A 1 80 ? 1.880 9.621 -7.911 1.00 93.12 80 GLU A C 1
ATOM 621 O O . GLU A 1 80 ? 1.260 9.912 -6.885 1.00 93.12 80 GLU A O 1
ATOM 626 N N . ALA A 1 81 ? 1.408 8.736 -8.796 1.00 93.25 81 ALA A N 1
ATOM 627 C CA . ALA A 1 81 ? 0.105 8.085 -8.669 1.00 93.25 81 ALA A CA 1
ATOM 628 C C . ALA A 1 81 ? -0.029 7.290 -7.355 1.00 93.25 81 ALA A C 1
ATOM 630 O O . ALA A 1 81 ? -1.024 7.416 -6.633 1.00 93.25 81 ALA A O 1
ATOM 631 N N . VAL A 1 82 ? 0.997 6.512 -6.990 1.00 94.69 82 VAL A N 1
ATOM 632 C CA . VAL A 1 82 ? 0.995 5.720 -5.747 1.00 94.69 82 VAL A CA 1
ATOM 633 C C . VAL A 1 82 ? 1.070 6.612 -4.502 1.00 94.69 82 VAL A C 1
ATOM 635 O O . VAL A 1 82 ? 0.341 6.367 -3.539 1.00 94.69 82 VAL A O 1
ATOM 638 N N . ILE A 1 83 ? 1.903 7.661 -4.506 1.00 95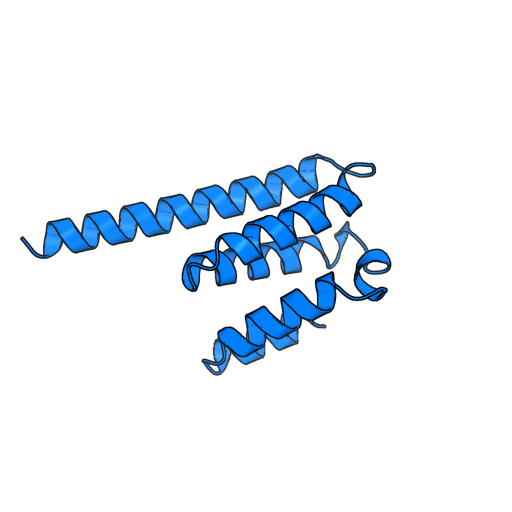.19 83 ILE A N 1
ATOM 639 C CA . ILE A 1 83 ? 1.996 8.611 -3.382 1.00 95.19 83 ILE A CA 1
ATOM 640 C C . ILE A 1 83 ? 0.669 9.348 -3.192 1.00 95.19 83 ILE A C 1
ATOM 642 O O . ILE A 1 83 ? 0.178 9.451 -2.067 1.00 95.19 83 ILE A O 1
ATOM 646 N N . THR A 1 84 ? 0.060 9.808 -4.284 1.00 96.69 84 THR A N 1
ATOM 647 C CA . THR A 1 84 ? -1.237 10.493 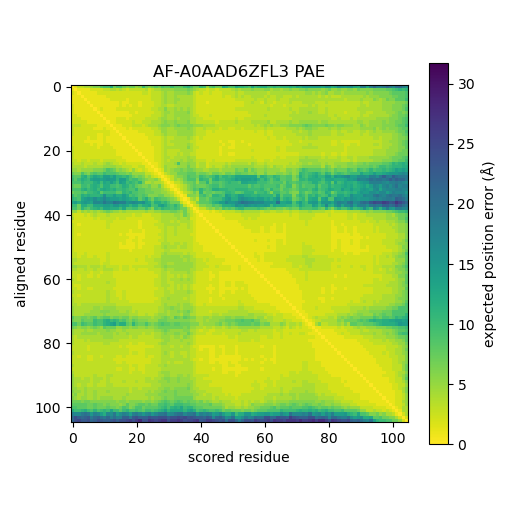-4.262 1.00 96.69 84 THR A CA 1
ATOM 648 C C . THR A 1 84 ? -2.302 9.600 -3.639 1.00 96.69 84 THR A C 1
ATOM 650 O O . THR A 1 84 ? -3.008 10.021 -2.721 1.00 96.69 84 THR A O 1
ATOM 653 N N . ARG A 1 85 ? -2.361 8.328 -4.055 1.00 96.38 85 ARG A N 1
ATOM 654 C CA . ARG A 1 85 ? -3.268 7.339 -3.464 1.00 96.38 85 ARG A CA 1
ATOM 655 C C . ARG A 1 85 ? -3.005 7.133 -1.969 1.00 96.38 85 ARG A C 1
ATOM 657 O O . ARG A 1 85 ? -3.957 7.108 -1.194 1.00 96.38 85 ARG A O 1
ATOM 664 N N . PHE A 1 86 ? -1.745 7.012 -1.549 1.00 97.44 86 PHE A N 1
ATOM 665 C CA . PHE A 1 86 ? -1.388 6.855 -0.134 1.00 97.44 86 PHE A CA 1
ATOM 666 C C . PHE A 1 86 ? -1.875 8.036 0.721 1.00 97.44 86 PHE A C 1
ATOM 668 O O . PHE A 1 86 ? -2.509 7.824 1.757 1.00 97.44 86 PHE A O 1
ATOM 675 N N . VAL A 1 87 ? -1.641 9.274 0.271 1.00 97.31 87 VAL A N 1
ATOM 676 C CA . VAL A 1 87 ? -2.086 10.488 0.978 1.00 97.31 87 VAL A CA 1
ATOM 677 C C . VAL A 1 87 ? -3.613 10.561 1.044 1.00 97.31 87 VAL A C 1
ATOM 679 O O . VAL A 1 87 ? -4.164 10.854 2.105 1.00 97.31 87 VAL A O 1
ATOM 682 N N . GLN A 1 88 ? -4.309 10.240 -0.053 1.00 97.75 88 GLN A N 1
ATOM 683 C CA . GLN A 1 88 ? -5.774 10.194 -0.085 1.00 97.75 88 GLN A CA 1
ATOM 684 C C . GLN A 1 88 ? -6.343 9.193 0.929 1.00 97.75 88 GLN A C 1
ATOM 686 O O . GLN A 1 88 ? -7.243 9.549 1.693 1.00 97.75 88 GLN A O 1
ATOM 691 N N . LEU A 1 89 ? -5.798 7.972 0.975 1.00 97.94 89 LEU A N 1
ATOM 692 C CA . LEU A 1 89 ? -6.225 6.926 1.910 1.00 97.94 89 LEU A CA 1
ATOM 693 C C . LEU A 1 89 ? -5.983 7.337 3.366 1.00 97.94 89 LEU A C 1
ATOM 695 O O . LEU A 1 89 ? -6.878 7.218 4.203 1.00 97.94 89 LEU A O 1
ATOM 699 N N . ALA A 1 90 ? -4.801 7.878 3.669 1.00 96.88 90 ALA A N 1
ATOM 700 C CA . ALA A 1 90 ? -4.488 8.372 5.006 1.00 96.88 90 ALA A CA 1
ATOM 701 C C . ALA A 1 90 ? -5.444 9.505 5.427 1.00 96.88 90 ALA A C 1
ATOM 703 O O . ALA A 1 90 ? -6.008 9.468 6.521 1.00 96.88 90 ALA A O 1
ATOM 704 N N . GLY A 1 91 ? -5.692 10.473 4.539 1.00 96.81 91 GLY A N 1
ATOM 705 C CA . GLY A 1 91 ? -6.635 11.566 4.784 1.00 96.81 91 GLY A CA 1
ATOM 706 C C . GLY A 1 91 ? -8.084 11.095 4.940 1.00 96.81 91 GLY A C 1
ATOM 707 O O . GLY A 1 91 ? -8.843 11.665 5.722 1.00 96.81 91 GLY A O 1
ATOM 708 N N . GLN A 1 92 ? -8.491 10.038 4.234 1.00 97.00 92 GLN A N 1
ATOM 709 C CA . GLN A 1 92 ? -9.797 9.409 4.430 1.00 97.00 92 GLN A CA 1
ATOM 710 C C . GLN A 1 92 ? -9.908 8.771 5.822 1.00 97.00 92 GLN A C 1
ATOM 712 O O . GLN A 1 92 ? -10.870 9.056 6.530 1.00 97.00 92 GLN A O 1
ATOM 717 N N . LYS A 1 93 ? -8.906 8.003 6.270 1.00 94.81 93 LYS A N 1
ATOM 718 C CA . LYS A 1 93 ? -8.912 7.406 7.619 1.00 94.81 93 LYS A CA 1
ATOM 719 C C . LYS A 1 93 ? -8.958 8.444 8.735 1.00 94.81 93 LYS A C 1
ATOM 721 O O . LYS A 1 93 ? -9.614 8.213 9.748 1.00 94.81 93 LYS A O 1
ATOM 726 N N . VAL A 1 94 ? -8.284 9.583 8.562 1.00 95.75 94 VAL A N 1
ATOM 727 C CA . VAL A 1 94 ? -8.363 10.698 9.519 1.00 95.75 94 VAL A CA 1
ATOM 728 C C . VAL A 1 94 ? -9.786 11.250 9.583 1.00 95.75 94 VAL A C 1
ATOM 730 O O . VAL A 1 94 ? -10.329 11.371 10.678 1.00 95.75 94 VAL A O 1
ATOM 733 N N . ARG A 1 95 ? -10.418 11.513 8.433 1.00 95.50 95 ARG A N 1
ATOM 734 C CA . ARG A 1 95 ? -11.810 11.991 8.377 1.00 95.50 95 ARG A CA 1
ATOM 735 C C . ARG A 1 95 ? -12.792 10.994 8.993 1.00 95.50 95 ARG A C 1
ATOM 737 O O . ARG A 1 95 ? -13.652 11.392 9.769 1.00 95.50 95 ARG A O 1
ATOM 744 N N . GLU A 1 96 ? -12.636 9.702 8.711 1.00 94.50 96 GLU A N 1
ATOM 745 C CA . GLU A 1 96 ? -13.444 8.639 9.324 1.00 94.50 96 GLU A CA 1
ATOM 746 C C . GLU A 1 96 ? -13.277 8.600 10.849 1.00 94.50 96 GLU A C 1
ATOM 748 O O . GLU A 1 96 ? -14.256 8.446 11.578 1.00 94.50 96 GLU A O 1
ATOM 753 N N . ALA A 1 97 ? -12.048 8.759 11.348 1.00 92.69 97 ALA A N 1
ATOM 754 C CA . ALA A 1 97 ? -11.780 8.809 12.782 1.00 92.69 97 ALA A CA 1
ATOM 755 C C . ALA A 1 97 ? -12.378 10.065 13.440 1.00 92.69 97 ALA A C 1
ATOM 757 O O . ALA A 1 97 ? -12.946 9.961 14.525 1.00 92.69 97 ALA A O 1
ATOM 758 N N . GLN A 1 98 ? -12.301 11.224 12.778 1.00 93.25 98 GLN A N 1
ATOM 759 C CA . GLN A 1 98 ? -12.915 12.473 13.242 1.00 93.25 98 GLN A CA 1
ATOM 760 C C . GLN A 1 98 ? -14.442 12.370 13.299 1.00 93.25 98 GLN A C 1
ATOM 762 O O . GLN A 1 98 ? -15.034 12.732 14.310 1.00 93.25 98 GLN A O 1
ATOM 767 N N . ALA A 1 99 ? -15.075 11.825 12.256 1.00 94.56 99 ALA A N 1
ATOM 768 C CA . ALA A 1 99 ? -16.522 11.624 12.218 1.00 94.56 99 ALA A CA 1
ATOM 769 C C . ALA A 1 99 ? -16.994 10.672 13.329 1.00 94.56 99 ALA A C 1
ATOM 771 O O . ALA A 1 99 ? -17.963 10.969 14.024 1.00 94.56 99 ALA A O 1
ATOM 772 N N . LYS A 1 100 ? -16.268 9.566 13.554 1.00 92.06 100 LYS A N 1
ATOM 773 C CA . LYS A 1 100 ? -16.543 8.646 14.668 1.00 92.06 100 LYS A CA 1
ATOM 774 C C . LYS A 1 100 ? -16.416 9.337 16.024 1.00 92.06 100 LYS A C 1
ATOM 776 O O . LYS A 1 100 ? -17.291 9.162 16.862 1.00 92.06 100 LYS A O 1
ATOM 781 N N . ALA A 1 101 ? -15.369 10.135 16.230 1.00 91.25 101 ALA A N 1
ATOM 782 C CA . ALA A 1 101 ? -15.182 10.880 17.474 1.00 91.25 101 ALA A CA 1
ATOM 783 C C . ALA A 1 101 ? -16.311 11.897 17.720 1.00 91.25 101 ALA A C 1
ATOM 785 O O . ALA A 1 101 ? -16.821 11.967 18.831 1.00 91.25 101 ALA A O 1
ATOM 786 N N . ALA A 1 102 ? -16.741 12.625 16.684 1.00 87.38 102 ALA A N 1
ATOM 787 C CA . ALA A 1 102 ? -17.838 13.589 16.778 1.00 87.38 102 ALA A CA 1
ATOM 788 C C . ALA A 1 102 ? -19.206 12.929 17.043 1.00 87.38 102 ALA A C 1
ATOM 790 O O . ALA A 1 102 ? -20.058 13.533 17.678 1.00 87.38 102 ALA A O 1
ATOM 791 N N . SER A 1 103 ? -19.421 11.691 16.581 1.00 82.88 103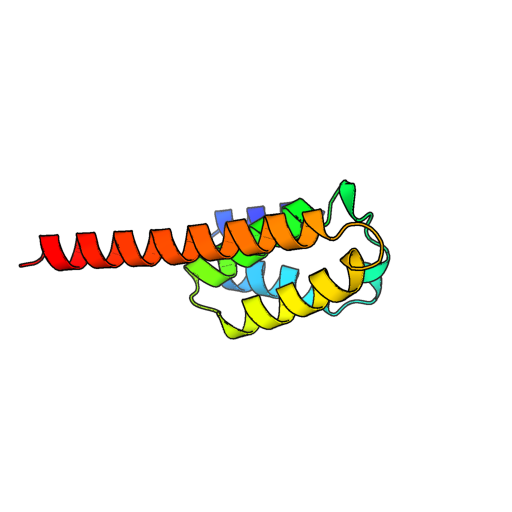 SER A N 1
ATOM 792 C CA . SER A 1 103 ? -20.673 10.945 16.807 1.00 82.88 103 SER A CA 1
ATOM 793 C C . SER A 1 103 ? -20.802 10.286 18.188 1.00 82.88 103 SER A C 1
ATOM 795 O O . SE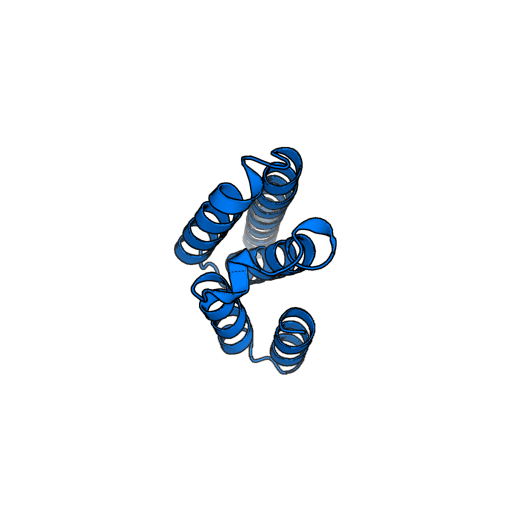R A 1 103 ? -21.850 9.730 18.495 1.00 82.88 103 SER A O 1
ATOM 797 N N . VAL A 1 104 ? -19.732 10.291 18.990 1.00 71.44 104 VAL A N 1
ATOM 798 C CA . VAL A 1 104 ? -19.676 9.672 20.331 1.00 71.44 104 VAL A CA 1
ATOM 799 C C . VAL A 1 104 ? -19.743 10.740 21.444 1.00 71.44 104 VAL A C 1
ATOM 801 O O . VAL A 1 104 ? -19.562 10.420 22.616 1.00 71.44 104 VAL A O 1
ATOM 804 N N . GLN A 1 105 ? -20.014 12.003 21.091 1.00 49.66 105 GLN A N 1
ATOM 805 C CA . GLN A 1 105 ? -20.239 13.111 22.030 1.00 49.66 105 GLN A CA 1
ATOM 806 C C . GLN A 1 105 ? -21.721 13.348 22.308 1.00 49.66 105 GLN A C 1
ATOM 808 O O . GLN A 1 105 ? -22.526 13.232 21.358 1.00 49.66 105 GLN A O 1
#

InterPro domains:
  IPR027512 Eukaryotic translation initiation factor 3 subunit A [PTHR14005] (2-102)
  IPR054711 eIF3a, PCI domain, TPR-like region [PF22591] (2-103)